Protein AF-A0A1Z1W2G0-F1 (afdb_monomer)

Mean predicted aligned error: 3.26 Å

Secondary structure (DSSP, 8-state):
-HHHHHHTTS-SEEEEEEEEEEEEEETTEEEEEEEEEEEEE--TTTHHHHHT---

pLDDT: mean 94.79, std 6.12, range [58.91, 98.0]

InterPro domains:
  IPR004323 Divalent ion tolerance protein, CutA [PF03091] (1-52)
  IPR011322 Nitrogen regulatory PII-like, alpha/beta [SSF54913] (1-52)
  IPR015867 Nitrogen regulatory protein PII/ATP phosphoribosyltransferase, C-terminal [G3DSA:3.30.70.120] (1-54)

Organism: NCBI:txid67267

Sequence (55 aa):
MARTVVRERLAAGAQIIGPVTSVFWHAGEFGTGEEWQLLLKTTVEQYPELEKQRS

Nearest PDB structures (foldseek):
  4zk7-assembly1_M  TM=9.196E-01  e=1.512E-04  Thermus thermophilus HB8
  1nza-assembly1_A  TM=9.008E-01  e=3.017E-04  Thermus thermophilus
  4zk7-assembly1_Q  TM=9.238E-01  e=3.712E-04  Thermus thermophilus HB8
  4y6i-assembly1_B  TM=8.898E-01  e=7.939E-04  Escherichia coli K-12
  3aa8-assembly1_C  TM=9.064E-01  e=2.089E-03  Escherichia coli K-12

Solvent-accessible surface area (backbone atoms only — not comparable to full-atom values): 3464 Å² total; per-residue (Å²): 102,66,71,54,39,39,74,73,62,35,16,84,42,66,47,82,46,65,87,38,81,44,75,50,76,56,99,92,41,82,49,73,46,84,40,71,50,76,49,71,45,62,51,82,86,34,41,68,65,41,66,66,67,68,129

Radius of gyration: 14.25 Å; Cα contacts (8 Å, |Δi|>4): 78; chains: 1; bounding box: 38×16×30 Å

Foldseek 3Di:
DQVVCCVVVLFVHKDKDDQDWDWDDDPNDTDIDGDIDMDTHHDPVSVVVVVVPDD

Structure (mmCIF, N/CA/C/O backbone):
data_AF-A0A1Z1W2G0-F1
#
_entry.id   AF-A0A1Z1W2G0-F1
#
loop_
_atom_site.group_PDB
_atom_site.id
_atom_site.type_symbol
_atom_site.label_atom_id
_atom_site.label_alt_id
_atom_site.label_comp_id
_atom_site.label_asym_id
_atom_site.label_entity_id
_atom_site.label_seq_id
_atom_site.pdbx_PDB_ins_code
_atom_site.Cartn_x
_atom_site.Cartn_y
_atom_site.Cartn_z
_atom_site.occupancy
_atom_site.B_iso_or_equiv
_atom_site.auth_seq_id
_atom_site.auth_comp_id
_atom_site.auth_asym_id
_atom_site.auth_atom_id
_atom_site.pdbx_PDB_model_num
ATOM 1 N N . MET A 1 1 ? -6.106 -8.602 0.498 1.00 86.56 1 MET A N 1
ATOM 2 C CA . MET A 1 1 ? -5.797 -7.639 1.578 1.00 86.56 1 MET A CA 1
ATOM 3 C C . MET A 1 1 ? -6.838 -6.526 1.707 1.00 86.56 1 MET A C 1
ATOM 5 O O . MET A 1 1 ? -7.649 -6.622 2.613 1.00 86.56 1 MET A O 1
ATOM 9 N N . ALA A 1 2 ? -6.913 -5.543 0.793 1.00 91.50 2 ALA A N 1
ATOM 10 C CA . ALA A 1 2 ? -7.803 -4.366 0.904 1.00 91.50 2 ALA A CA 1
ATOM 11 C C . ALA A 1 2 ? -9.258 -4.679 1.319 1.00 91.50 2 ALA A C 1
ATOM 13 O O . ALA A 1 2 ? -9.781 -4.133 2.284 1.00 91.50 2 ALA A O 1
ATOM 14 N N . ARG A 1 3 ? -9.906 -5.616 0.616 1.00 94.06 3 ARG A N 1
ATOM 15 C CA . ARG A 1 3 ? -11.283 -6.037 0.915 1.00 94.06 3 ARG A CA 1
ATOM 16 C C . ARG A 1 3 ? -11.417 -6.717 2.281 1.00 94.06 3 ARG A C 1
ATOM 18 O O . ARG A 1 3 ? -12.440 -6.556 2.936 1.00 94.06 3 ARG A O 1
ATOM 25 N N . THR A 1 4 ? -10.419 -7.502 2.677 1.00 94.69 4 THR A N 1
ATOM 26 C CA . THR A 1 4 ? -10.400 -8.254 3.939 1.00 94.69 4 THR A CA 1
ATOM 27 C C . THR A 1 4 ? -10.314 -7.297 5.119 1.00 94.69 4 THR A C 1
ATOM 29 O O . THR A 1 4 ? -11.218 -7.279 5.944 1.00 94.69 4 THR A O 1
ATOM 32 N N . VAL A 1 5 ? -9.318 -6.407 5.120 1.00 95.69 5 VAL A N 1
ATOM 33 C CA . VAL A 1 5 ? -9.075 -5.479 6.236 1.00 95.69 5 VAL A CA 1
ATOM 34 C C . VAL A 1 5 ? -10.224 -4.491 6.449 1.00 95.69 5 VAL A C 1
ATOM 36 O O . VAL A 1 5 ? -10.511 -4.116 7.581 1.00 95.69 5 VAL A O 1
ATOM 39 N N . VAL A 1 6 ? -10.938 -4.112 5.381 1.00 96.00 6 VAL A N 1
ATOM 40 C CA . VAL A 1 6 ? -12.147 -3.280 5.498 1.00 96.00 6 VAL A CA 1
ATOM 41 C C . VAL A 1 6 ? -13.328 -4.076 6.059 1.00 96.00 6 VAL A C 1
ATOM 43 O O . VAL A 1 6 ? -14.046 -3.590 6.929 1.00 96.00 6 VAL A O 1
ATOM 46 N N . ARG A 1 7 ? -13.540 -5.319 5.605 1.00 96.50 7 ARG A N 1
ATOM 47 C CA . ARG A 1 7 ? -14.624 -6.175 6.126 1.00 96.50 7 ARG A CA 1
ATOM 48 C C . ARG A 1 7 ? -14.451 -6.524 7.594 1.00 96.50 7 ARG A C 1
ATOM 50 O O . ARG A 1 7 ? -15.433 -6.547 8.326 1.00 96.50 7 ARG A O 1
ATOM 57 N N . GLU A 1 8 ? -13.219 -6.782 8.003 1.00 95.75 8 GLU A N 1
ATOM 58 C CA . GLU A 1 8 ? -12.863 -7.087 9.388 1.00 95.75 8 GLU A CA 1
ATOM 59 C C . GLU A 1 8 ? -12.824 -5.831 10.265 1.00 95.75 8 GLU A C 1
ATOM 61 O O . GLU A 1 8 ? -12.559 -5.924 11.457 1.00 95.75 8 GLU A O 1
ATOM 66 N N . ARG A 1 9 ? -13.125 -4.653 9.693 1.00 95.19 9 ARG A N 1
ATOM 67 C CA . ARG A 1 9 ? -13.106 -3.346 10.366 1.00 95.19 9 ARG A CA 1
ATOM 68 C C . ARG A 1 9 ? -11.744 -2.973 10.962 1.00 95.19 9 ARG A C 1
ATOM 70 O O . ARG A 1 9 ? -11.667 -2.073 11.791 1.00 95.19 9 ARG A O 1
ATOM 77 N N . LEU A 1 10 ? -10.677 -3.603 10.474 1.00 96.50 10 LEU A N 1
ATOM 78 C CA . LEU A 1 10 ? -9.290 -3.253 10.783 1.00 96.50 10 LEU A CA 1
ATOM 79 C C . LEU A 1 10 ? -8.848 -1.988 10.035 1.00 96.50 10 LEU A C 1
ATOM 81 O O . LEU A 1 10 ? -7.904 -1.317 10.439 1.00 96.50 10 LEU A O 1
ATOM 85 N N . ALA A 1 11 ? -9.535 -1.639 8.945 1.00 97.19 11 ALA A N 1
ATOM 86 C CA . ALA A 1 11 ? -9.446 -0.347 8.278 1.00 97.19 11 ALA A CA 1
ATOM 87 C C . ALA A 1 11 ? -10.856 0.184 7.983 1.00 97.19 11 ALA A C 1
ATOM 89 O O . ALA A 1 11 ? -11.748 -0.567 7.594 1.00 97.19 11 ALA A O 1
ATOM 90 N N . ALA A 1 12 ? -11.055 1.495 8.107 1.00 96.94 12 ALA A N 1
ATOM 91 C CA . ALA A 1 12 ? -12.302 2.156 7.721 1.00 96.94 12 ALA A CA 1
ATOM 92 C C . ALA A 1 12 ? -12.461 2.236 6.192 1.00 96.94 12 ALA A C 1
ATOM 94 O O . ALA A 1 12 ? -13.573 2.311 5.674 1.00 96.94 12 ALA A O 1
ATOM 95 N N . GLY A 1 13 ? -11.346 2.221 5.460 1.00 97.19 13 GLY A N 1
ATOM 96 C CA . GLY A 1 13 ? -11.344 2.260 4.006 1.00 97.19 13 GLY A CA 1
ATOM 97 C C . GLY A 1 13 ? -9.971 1.974 3.412 1.00 97.19 13 GLY A C 1
ATOM 98 O O . GLY A 1 13 ? -8.950 2.015 4.103 1.00 97.19 13 GLY A O 1
ATOM 99 N N . ALA A 1 14 ? -9.970 1.700 2.111 1.00 96.75 14 ALA A N 1
ATOM 100 C CA . ALA A 1 14 ? -8.783 1.383 1.333 1.00 96.75 14 ALA A CA 1
ATOM 101 C C . ALA A 1 14 ? -8.856 2.051 -0.048 1.00 96.75 14 ALA A C 1
ATOM 103 O O . ALA A 1 14 ? -9.925 2.086 -0.657 1.00 96.75 14 ALA A O 1
ATOM 104 N N . GLN A 1 15 ? -7.72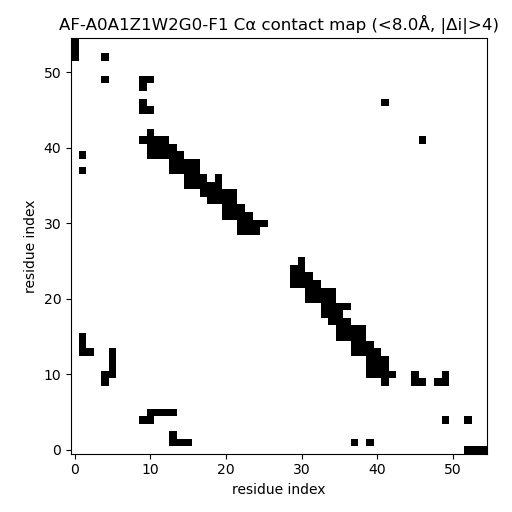8 2.546 -0.555 1.00 97.62 15 GLN A N 1
ATOM 105 C CA . GLN A 1 15 ? -7.571 3.012 -1.934 1.00 97.62 15 GLN A CA 1
ATOM 106 C C . GLN A 1 15 ? -6.472 2.198 -2.610 1.00 97.62 15 GLN A C 1
ATOM 108 O O . GLN A 1 15 ? -5.389 2.045 -2.051 1.00 97.62 15 GLN A O 1
ATOM 113 N N . ILE A 1 16 ? -6.762 1.685 -3.804 1.00 96.06 16 ILE A N 1
ATOM 114 C CA . ILE A 1 16 ? -5.797 0.992 -4.660 1.00 96.06 16 ILE A CA 1
ATOM 115 C C . ILE A 1 16 ? -5.383 1.987 -5.740 1.00 96.06 16 ILE A C 1
ATOM 117 O O . ILE A 1 16 ? -6.242 2.512 -6.446 1.00 96.06 16 ILE A O 1
ATOM 121 N N . ILE A 1 17 ? -4.089 2.270 -5.832 1.00 96.38 17 ILE A N 1
ATOM 122 C CA . ILE A 1 17 ? -3.521 3.283 -6.720 1.00 96.38 17 ILE A CA 1
ATOM 123 C C . ILE A 1 17 ? -2.540 2.585 -7.657 1.00 96.38 17 ILE A C 1
ATOM 125 O O . ILE A 1 17 ? -1.618 1.919 -7.190 1.00 96.38 17 ILE A O 1
ATOM 129 N N . GLY A 1 18 ? -2.737 2.736 -8.965 1.00 94.44 18 GLY A N 1
ATOM 130 C CA . GLY A 1 18 ? -1.809 2.230 -9.969 1.00 94.44 18 GLY A CA 1
ATOM 131 C C . GLY A 1 18 ? -2.461 1.870 -11.308 1.00 94.44 18 GLY A C 1
ATOM 132 O O . GLY A 1 18 ? -3.678 2.030 -11.455 1.00 94.44 18 GLY A O 1
ATOM 133 N N . PRO A 1 19 ? -1.659 1.375 -12.267 1.00 95.75 19 PRO A N 1
ATOM 134 C CA . PRO A 1 19 ? -0.227 1.079 -12.116 1.00 95.75 19 PRO A CA 1
ATOM 135 C C . PRO A 1 19 ? 0.622 2.341 -11.888 1.00 95.75 19 PRO A C 1
ATOM 137 O O . PRO A 1 19 ? 0.328 3.402 -12.438 1.00 95.75 19 PRO A O 1
ATOM 140 N N . VAL A 1 20 ? 1.646 2.241 -11.037 1.00 96.31 20 VAL A N 1
ATOM 141 C CA . VAL A 1 20 ? 2.674 3.276 -10.843 1.00 96.31 20 VAL A CA 1
ATOM 142 C C . VAL A 1 20 ? 4.052 2.709 -11.165 1.00 96.31 20 VAL A C 1
ATOM 144 O O . VAL A 1 20 ? 4.312 1.531 -10.937 1.00 96.31 20 VAL A O 1
ATOM 147 N N . THR A 1 21 ? 4.952 3.549 -11.673 1.00 97.50 21 THR A N 1
ATOM 148 C CA . THR A 1 21 ? 6.360 3.172 -11.823 1.00 97.50 21 THR A CA 1
ATOM 149 C C . THR A 1 21 ? 7.087 3.383 -10.501 1.00 97.50 21 THR A C 1
ATOM 151 O O . THR A 1 21 ? 7.207 4.509 -10.020 1.00 97.50 21 THR A O 1
ATOM 154 N N . SER A 1 22 ? 7.588 2.295 -9.935 1.00 95.75 22 SER A N 1
ATOM 155 C CA . SER A 1 22 ? 8.532 2.284 -8.829 1.00 95.75 22 SER A CA 1
ATOM 156 C C . SER A 1 22 ? 9.949 2.436 -9.361 1.00 95.75 22 SER A C 1
ATOM 158 O O . SER A 1 22 ? 10.282 1.925 -10.431 1.00 95.75 22 SER A O 1
ATOM 160 N N . VAL A 1 23 ? 10.782 3.155 -8.620 1.00 97.25 23 VAL A N 1
ATOM 161 C CA . VAL A 1 23 ? 12.185 3.409 -8.943 1.00 97.25 23 VAL A CA 1
ATOM 162 C C . VAL A 1 23 ? 12.987 3.097 -7.690 1.00 97.25 23 VAL A C 1
ATOM 164 O O . VAL A 1 23 ? 12.726 3.678 -6.637 1.00 97.25 23 VAL A O 1
ATOM 167 N N . PHE A 1 24 ? 13.941 2.173 -7.776 1.00 95.94 24 PHE A N 1
ATOM 168 C CA . PHE A 1 24 ? 14.619 1.634 -6.59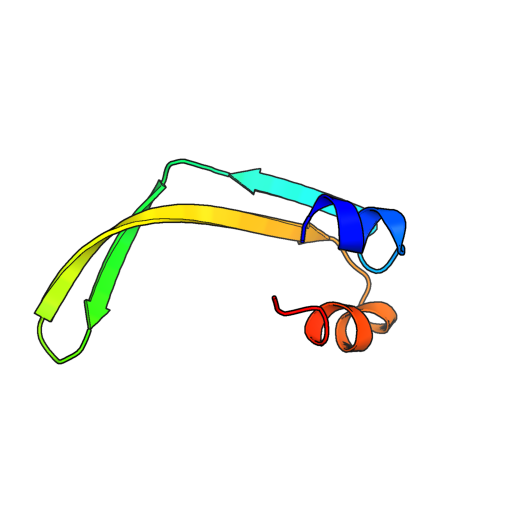9 1.00 95.94 24 PHE A CA 1
ATOM 169 C C . PHE A 1 24 ? 16.095 1.333 -6.855 1.00 95.94 24 PHE A C 1
ATOM 171 O O . PHE A 1 24 ? 16.539 1.178 -7.990 1.00 95.94 24 PHE A O 1
ATOM 178 N N . TRP A 1 25 ? 16.846 1.217 -5.761 1.00 97.00 25 TRP A N 1
ATOM 179 C CA . TRP A 1 25 ? 18.160 0.582 -5.743 1.00 97.00 25 TRP A CA 1
ATOM 180 C C . TRP A 1 25 ? 18.052 -0.739 -4.988 1.00 97.00 25 TRP A C 1
ATOM 182 O O . TRP A 1 25 ? 17.583 -0.762 -3.850 1.00 97.00 25 TRP A O 1
ATOM 192 N N . HIS A 1 26 ? 18.503 -1.833 -5.591 1.00 94.50 26 HIS A N 1
ATOM 193 C CA . HIS A 1 26 ? 18.557 -3.142 -4.949 1.00 94.50 26 HIS A CA 1
ATOM 194 C C . HIS A 1 26 ? 19.863 -3.842 -5.313 1.00 94.50 26 HIS A C 1
ATOM 196 O O . HIS A 1 26 ? 20.256 -3.849 -6.471 1.00 94.50 26 HIS A O 1
ATOM 202 N N . ALA A 1 27 ? 20.553 -4.397 -4.313 1.00 95.12 27 ALA A N 1
ATOM 203 C CA . ALA A 1 27 ? 21.832 -5.091 -4.496 1.00 95.12 27 ALA A CA 1
ATOM 204 C C . ALA A 1 27 ? 22.904 -4.294 -5.285 1.00 95.12 27 ALA A C 1
ATOM 206 O O . ALA A 1 27 ? 23.759 -4.879 -5.940 1.00 95.12 27 ALA A O 1
ATOM 207 N N . GLY A 1 28 ? 22.883 -2.956 -5.199 1.00 96.88 28 GLY A N 1
ATOM 208 C CA . GLY A 1 28 ? 23.816 -2.080 -5.923 1.00 96.88 28 GLY A CA 1
ATOM 209 C C . GLY A 1 28 ? 23.399 -1.745 -7.358 1.00 96.88 28 GLY A C 1
ATOM 210 O O . GLY A 1 28 ? 24.126 -1.031 -8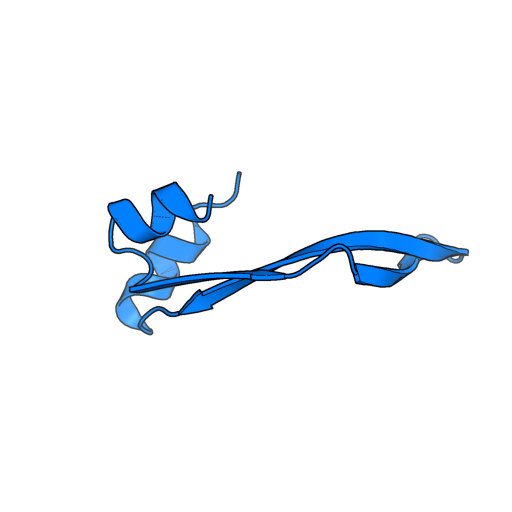.042 1.00 96.88 28 GLY A O 1
ATOM 211 N N .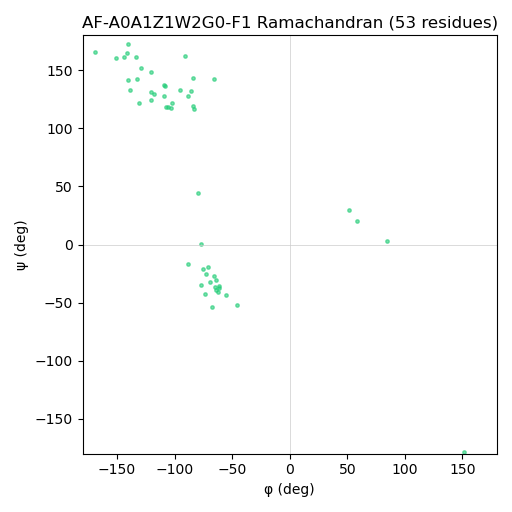 GLU A 1 29 ? 22.227 -2.200 -7.799 1.00 96.75 29 GLU A N 1
ATOM 212 C CA . GLU A 1 29 ? 21.677 -1.923 -9.123 1.00 96.75 29 GLU A CA 1
ATOM 213 C C . GLU A 1 29 ? 20.480 -0.975 -9.033 1.00 96.75 29 GLU A C 1
ATOM 215 O O . GLU A 1 29 ? 19.620 -1.108 -8.159 1.00 96.75 29 GLU A O 1
ATOM 220 N N . PHE A 1 30 ? 20.434 -0.008 -9.948 1.00 97.69 30 PHE A N 1
ATOM 221 C CA . PHE A 1 30 ? 19.289 0.876 -10.129 1.00 97.69 30 PHE A CA 1
ATOM 222 C C . PHE A 1 30 ? 18.267 0.215 -11.051 1.00 97.69 30 PHE A C 1
ATOM 224 O O . PHE A 1 30 ? 18.617 -0.258 -12.133 1.00 97.69 30 PHE A O 1
ATOM 231 N N . GLY A 1 31 ? 17.001 0.228 -10.649 1.00 97.38 31 GLY A N 1
ATOM 232 C CA . GLY A 1 31 ? 15.919 -0.411 -11.380 1.00 97.38 31 GLY A CA 1
ATOM 233 C C . GLY A 1 31 ? 14.627 0.390 -11.358 1.00 97.38 31 GLY A C 1
ATOM 234 O O . GLY A 1 31 ? 14.428 1.299 -10.547 1.00 97.38 31 GLY A O 1
ATOM 235 N N . THR A 1 32 ? 13.732 0.013 -12.268 1.00 98.00 32 THR A N 1
ATOM 236 C CA . THR A 1 32 ? 12.338 0.460 -12.270 1.00 98.00 32 THR A CA 1
ATOM 237 C C . THR A 1 32 ? 11.413 -0.746 -12.370 1.00 98.00 32 THR A C 1
ATOM 239 O O . THR A 1 32 ? 11.803 -1.772 -12.929 1.00 98.00 32 THR A O 1
ATOM 242 N N . GLY A 1 33 ? 10.203 -0.638 -11.831 1.00 96.31 33 GLY A N 1
ATOM 243 C CA . GLY A 1 33 ? 9.196 -1.698 -11.865 1.00 96.31 33 GLY A CA 1
ATOM 244 C C . GLY A 1 33 ? 7.782 -1.135 -11.840 1.00 96.31 33 GLY A C 1
ATOM 245 O O . GLY A 1 33 ? 7.578 0.013 -11.457 1.00 96.31 33 GLY A O 1
ATOM 246 N N . GLU A 1 34 ? 6.802 -1.925 -12.266 1.00 97.62 34 GLU A N 1
ATOM 247 C CA . GLU A 1 34 ? 5.388 -1.572 -12.130 1.00 97.62 34 GLU A CA 1
ATOM 248 C C . GLU A 1 34 ? 4.864 -2.062 -10.778 1.00 97.62 34 GLU A C 1
ATOM 250 O O . GLU A 1 34 ? 5.015 -3.234 -1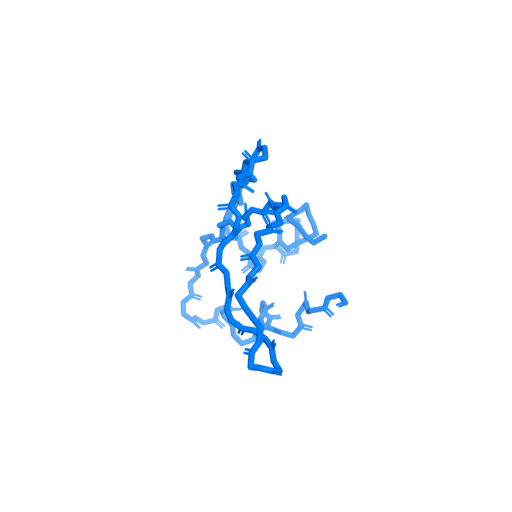0.434 1.00 97.62 34 GLU A O 1
ATOM 255 N N . GLU A 1 35 ? 4.248 -1.167 -10.011 1.00 96.56 35 GLU A N 1
ATOM 256 C CA . GLU A 1 35 ? 3.697 -1.465 -8.694 1.00 96.56 35 GLU A CA 1
ATOM 257 C C . GLU A 1 35 ? 2.278 -0.909 -8.531 1.00 96.56 35 GLU A C 1
ATOM 259 O O . GLU A 1 35 ? 1.831 -0.005 -9.243 1.00 96.56 35 GLU A O 1
ATOM 264 N N . TRP A 1 36 ? 1.566 -1.454 -7.545 1.00 95.88 36 TRP A N 1
ATOM 265 C CA . TRP A 1 36 ? 0.306 -0.911 -7.050 1.00 95.88 36 TRP A CA 1
ATOM 266 C C . TRP A 1 36 ? 0.474 -0.532 -5.590 1.00 95.88 36 TRP A C 1
ATOM 268 O O . TRP A 1 36 ? 0.887 -1.347 -4.765 1.00 95.88 36 TRP A O 1
ATOM 278 N N . GLN A 1 37 ? 0.080 0.689 -5.253 1.00 95.12 37 GLN A N 1
ATOM 279 C CA . GLN A 1 37 ? 0.093 1.173 -3.884 1.00 95.12 37 GLN A CA 1
ATOM 280 C C . GLN A 1 37 ? -1.280 0.981 -3.241 1.00 95.12 37 GLN A C 1
ATOM 282 O O . GLN A 1 37 ? -2.315 1.349 -3.803 1.00 95.12 37 GLN A O 1
ATOM 287 N N . LEU A 1 38 ? -1.289 0.436 -2.025 1.00 95.38 38 LEU A N 1
ATOM 288 C CA . LEU A 1 38 ? -2.484 0.330 -1.197 1.00 95.38 38 LEU A CA 1
ATOM 289 C C . LEU A 1 38 ? -2.421 1.357 -0.063 1.00 9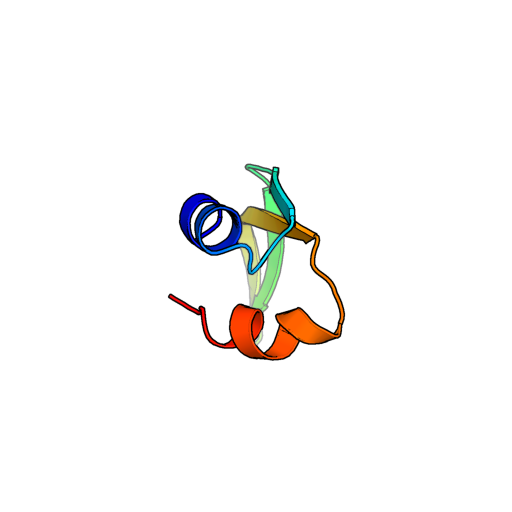5.38 38 LEU A C 1
ATOM 291 O O . LEU A 1 38 ? -1.546 1.283 0.793 1.00 95.38 38 LEU A O 1
ATOM 295 N N . LEU A 1 39 ? -3.374 2.290 -0.027 1.00 96.50 39 LEU A N 1
ATOM 296 C CA . LEU A 1 39 ? -3.531 3.251 1.065 1.00 96.50 39 LEU A CA 1
ATOM 297 C C . LEU A 1 39 ? -4.691 2.827 1.966 1.00 96.50 39 LEU A C 1
ATOM 299 O O . LEU A 1 39 ? -5.838 2.791 1.523 1.00 96.50 39 LEU A O 1
ATOM 303 N N . LEU A 1 40 ? -4.400 2.535 3.231 1.00 96.75 40 LEU A N 1
ATOM 304 C CA . LEU A 1 40 ? -5.385 2.131 4.235 1.00 96.75 40 LEU A CA 1
ATOM 305 C C . LEU A 1 40 ? -5.595 3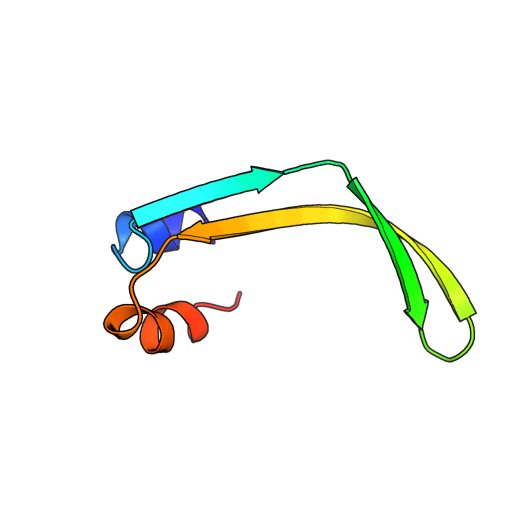.255 5.250 1.00 96.75 40 LEU A C 1
ATOM 307 O O . LEU A 1 40 ? -4.636 3.867 5.712 1.00 96.75 40 LEU A O 1
ATOM 311 N N . LYS A 1 41 ? -6.852 3.518 5.612 1.00 97.69 41 LYS A N 1
ATOM 312 C CA . LYS A 1 41 ? -7.212 4.463 6.680 1.00 97.69 41 LYS A CA 1
ATOM 313 C C . LYS A 1 41 ? -7.698 3.666 7.881 1.00 97.69 41 LYS A C 1
ATOM 315 O O . LYS A 1 41 ? -8.692 2.950 7.771 1.00 97.69 41 LYS A O 1
ATOM 320 N N . THR A 1 42 ? -7.007 3.783 9.007 1.00 97.56 42 THR A N 1
ATOM 321 C CA . THR A 1 42 ? 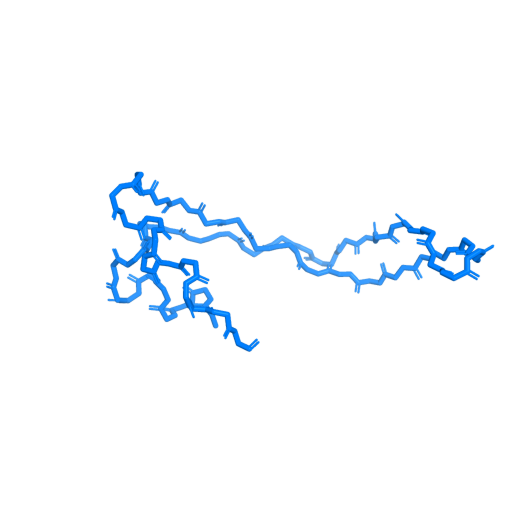-7.337 3.085 10.255 1.00 97.56 42 THR A CA 1
ATOM 322 C C . THR A 1 42 ? -7.116 3.994 11.466 1.00 97.56 42 THR A C 1
ATOM 324 O O . THR A 1 42 ? -6.610 5.107 11.313 1.00 97.56 42 THR A O 1
ATOM 327 N N . THR A 1 43 ? -7.523 3.544 12.651 1.00 97.62 43 THR A N 1
ATOM 328 C CA . THR A 1 43 ? -7.223 4.215 13.920 1.00 97.62 43 THR A CA 1
ATOM 329 C C . THR A 1 43 ? -5.926 3.672 14.520 1.00 97.62 43 THR A C 1
ATOM 331 O O . THR A 1 43 ? -5.459 2.593 14.148 1.00 97.62 43 THR A O 1
ATOM 334 N N . VAL A 1 44 ? -5.336 4.407 15.465 1.00 97.62 44 VAL A N 1
ATOM 335 C CA . VAL A 1 44 ? -4.097 3.984 16.143 1.00 97.62 44 VAL A CA 1
ATOM 336 C C . VAL A 1 44 ? -4.309 2.674 16.907 1.00 97.62 44 VAL A C 1
ATOM 338 O O . VAL A 1 44 ? -3.433 1.818 16.920 1.00 97.62 44 VAL A O 1
ATOM 341 N N . GLU A 1 45 ? -5.494 2.478 17.481 1.00 97.56 45 GLU A N 1
ATOM 342 C CA . GLU A 1 45 ? -5.854 1.294 18.266 1.00 97.56 45 GLU A CA 1
ATOM 343 C C . GLU A 1 45 ? -5.984 0.037 17.400 1.00 97.56 45 GLU A C 1
ATOM 345 O O . GLU A 1 45 ? -5.699 -1.062 17.865 1.00 97.56 45 GLU A O 1
ATOM 350 N N . GLN A 1 46 ? -6.414 0.190 16.144 1.00 96.50 46 GLN A N 1
ATOM 351 C CA . GLN A 1 46 ? -6.578 -0.918 15.198 1.00 96.50 46 GLN A CA 1
ATOM 352 C C . GLN A 1 46 ? -5.298 -1.224 14.413 1.00 96.50 46 GLN A C 1
ATOM 354 O O . GLN A 1 46 ? -5.177 -2.308 13.842 1.00 96.50 46 GLN A O 1
ATOM 359 N N . TYR A 1 47 ? -4.325 -0.306 14.396 1.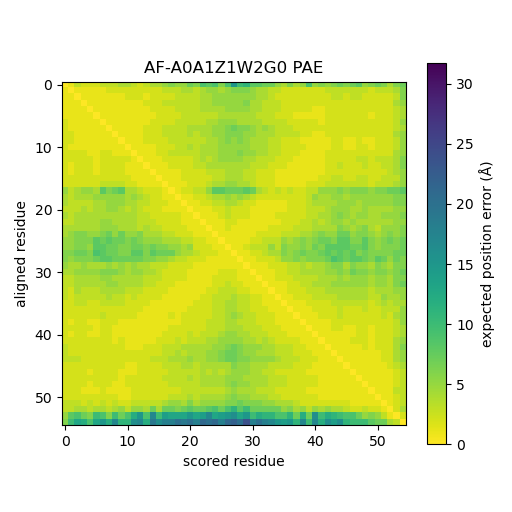00 96.19 47 TYR A N 1
ATOM 360 C CA . TYR A 1 47 ? -3.074 -0.487 13.659 1.00 96.19 47 TYR A CA 1
ATOM 361 C C . TYR A 1 47 ? -2.313 -1.776 14.032 1.00 96.19 47 TYR A C 1
ATOM 363 O O . TYR A 1 47 ? -1.902 -2.473 13.105 1.00 96.19 47 TYR A O 1
ATOM 371 N N . PRO A 1 48 ? -2.170 -2.177 15.315 1.00 96.56 48 PRO A N 1
ATOM 372 C CA . PRO A 1 48 ? -1.460 -3.411 15.661 1.00 96.56 48 PRO A CA 1
ATOM 373 C C . PRO A 1 48 ? -2.093 -4.677 15.073 1.00 96.56 48 PRO A C 1
ATOM 375 O O . PRO A 1 48 ? -1.382 -5.588 14.657 1.00 96.56 48 PRO A O 1
ATOM 378 N N . GLU A 1 49 ? -3.425 -4.748 15.016 1.00 95.88 49 GLU A N 1
ATOM 379 C CA . GLU A 1 49 ? -4.122 -5.886 14.403 1.00 95.88 49 GLU A CA 1
ATOM 380 C C . GLU A 1 49 ? -4.102 -5.805 12.876 1.00 95.88 49 GLU A C 1
ATOM 382 O O . GLU A 1 49 ? -3.942 -6.821 12.201 1.00 95.88 49 GLU A O 1
ATOM 387 N N . LEU A 1 50 ? -4.180 -4.595 12.317 1.00 95.44 50 LEU A N 1
ATOM 388 C CA . LEU A 1 50 ? -4.021 -4.380 10.884 1.00 95.44 50 LEU A CA 1
ATOM 389 C C . LEU A 1 50 ? -2.623 -4.788 10.394 1.00 95.44 50 LEU A C 1
ATOM 391 O O . LEU A 1 50 ? -2.501 -5.398 9.336 1.00 95.44 50 LEU A O 1
ATOM 395 N N . GLU A 1 51 ? -1.568 -4.477 11.146 1.00 94.88 51 GLU A N 1
ATOM 396 C CA . GLU A 1 51 ? -0.181 -4.763 10.766 1.00 94.88 51 GLU A CA 1
ATOM 397 C C . GLU A 1 51 ? 0.121 -6.266 10.694 1.00 94.88 51 GLU A C 1
ATOM 399 O O . GLU A 1 51 ? 0.976 -6.684 9.911 1.00 94.88 51 GLU A O 1
ATOM 404 N N . LYS A 1 52 ? -0.610 -7.090 11.452 1.00 94.25 52 LYS A N 1
ATOM 405 C CA . LYS A 1 52 ? -0.512 -8.556 11.391 1.00 94.25 52 LYS A CA 1
ATOM 406 C C . LYS A 1 52 ? -1.104 -9.138 10.107 1.00 94.25 52 LYS A C 1
ATOM 408 O O . LYS A 1 52 ? -0.756 -10.255 9.742 1.00 94.25 52 LYS A O 1
ATOM 413 N N . GLN A 1 53 ? -1.956 -8.396 9.397 1.00 86.06 53 GLN A N 1
ATOM 414 C CA . GLN A 1 53 ? -2.609 -8.831 8.156 1.00 86.06 53 GLN A CA 1
ATOM 415 C C . GLN A 1 53 ? -1.687 -8.716 6.929 1.00 86.06 53 GLN A C 1
ATOM 417 O O . GLN A 1 53 ? -2.100 -8.239 5.869 1.00 86.06 53 GLN A O 1
ATOM 422 N N . ARG A 1 54 ? -0.426 -9.144 7.064 1.00 73.62 54 ARG A N 1
ATOM 423 C CA . ARG A 1 54 ? 0.525 -9.263 5.952 1.00 73.62 54 ARG A CA 1
ATOM 424 C C . ARG A 1 54 ? 0.296 -10.608 5.263 1.00 73.62 54 ARG A C 1
ATOM 426 O O . ARG A 1 54 ? 0.381 -11.649 5.907 1.00 73.62 54 ARG A O 1
ATOM 433 N N . SER A 1 55 ? -0.061 -10.559 3.981 1.00 58.91 55 SER A N 1
ATOM 434 C CA . SER A 1 55 ? -0.143 -11.730 3.094 1.00 58.91 55 SER A CA 1
ATOM 435 C C . SER A 1 55 ? 1.217 -12.356 2.837 1.00 58.91 55 SER A C 1
ATOM 437 O O . SER A 1 55 ? 2.170 -11.557 2.694 1.00 58.91 55 SER A O 1
#